Protein AF-F8PCA6-F1 (afdb_monomer)

Structure (mmCIF, N/CA/C/O backbone):
data_AF-F8PCA6-F1
#
_entry.id   AF-F8PCA6-F1
#
loop_
_atom_site.group_PDB
_atom_site.id
_atom_site.type_symbol
_atom_site.label_atom_id
_atom_site.label_alt_id
_atom_site.label_comp_id
_atom_site.label_asym_id
_atom_site.label_entity_id
_atom_site.label_seq_id
_atom_site.pdbx_PDB_ins_code
_atom_site.Cartn_x
_atom_site.Cartn_y
_atom_site.Cartn_z
_atom_site.occupancy
_atom_site.B_iso_or_equiv
_atom_site.auth_seq_id
_atom_site.auth_comp_id
_atom_site.auth_asym_id
_atom_site.auth_atom_id
_atom_site.pdbx_PDB_model_num
ATOM 1 N N . MET A 1 1 ? -12.185 7.035 -1.398 1.00 88.00 1 MET A N 1
ATOM 2 C CA . MET A 1 1 ? -10.736 6.868 -1.129 1.00 88.00 1 MET A CA 1
ATOM 3 C C . MET A 1 1 ? -9.901 6.784 -2.403 1.00 88.00 1 MET A C 1
ATOM 5 O O . MET A 1 1 ? -8.888 7.464 -2.483 1.00 88.00 1 MET A O 1
ATOM 9 N N . GLN A 1 2 ? -10.349 6.044 -3.424 1.00 91.75 2 GLN A N 1
ATOM 10 C CA . GLN A 1 2 ? -9.664 5.919 -4.720 1.00 91.75 2 GLN A CA 1
ATOM 11 C C . GLN A 1 2 ? -9.211 7.256 -5.337 1.00 91.75 2 GLN A C 1
ATOM 13 O O . GLN A 1 2 ? -8.030 7.417 -5.624 1.00 91.75 2 GLN A O 1
ATOM 18 N N . ALA A 1 3 ? -10.101 8.248 -5.471 1.00 94.50 3 ALA A N 1
ATOM 19 C CA . ALA A 1 3 ? -9.734 9.559 -6.023 1.00 94.50 3 ALA A CA 1
ATOM 20 C C . ALA A 1 3 ? -8.623 10.265 -5.217 1.00 94.50 3 ALA A C 1
ATOM 22 O O . ALA A 1 3 ? -7.737 10.885 -5.792 1.00 94.50 3 ALA A O 1
ATOM 23 N N . TRP A 1 4 ? -8.621 10.122 -3.888 1.00 93.62 4 TRP A N 1
ATOM 24 C CA . TRP A 1 4 ? -7.567 10.667 -3.029 1.00 93.62 4 TRP A CA 1
ATOM 25 C C . TRP A 1 4 ? -6.233 9.922 -3.209 1.00 93.62 4 TRP A C 1
ATOM 27 O O . TRP A 1 4 ? -5.187 10.550 -3.315 1.00 93.62 4 TRP A O 1
ATOM 37 N N . LEU A 1 5 ? -6.250 8.593 -3.347 1.00 93.94 5 LEU A N 1
ATOM 38 C CA . LEU A 1 5 ? -5.046 7.814 -3.670 1.00 93.94 5 LEU A CA 1
ATOM 39 C C . LEU A 1 5 ? -4.480 8.161 -5.055 1.00 93.94 5 LEU A C 1
ATOM 41 O O . LEU A 1 5 ? -3.262 8.140 -5.246 1.00 93.94 5 LEU A O 1
ATOM 45 N N . MET A 1 6 ? -5.344 8.513 -6.013 1.00 94.25 6 MET A N 1
ATOM 46 C CA . MET A 1 6 ? -4.924 9.008 -7.326 1.00 94.25 6 MET A CA 1
ATOM 47 C C . MET A 1 6 ? -4.191 10.350 -7.213 1.00 94.25 6 MET A C 1
ATOM 49 O O . MET A 1 6 ? -3.131 10.489 -7.816 1.00 94.25 6 MET A O 1
ATOM 53 N N . THR A 1 7 ? -4.667 11.301 -6.393 1.00 94.50 7 THR A N 1
ATOM 54 C CA . THR A 1 7 ? -3.950 12.580 -6.190 1.00 94.50 7 THR A CA 1
ATOM 55 C C . THR A 1 7 ? -2.602 12.407 -5.490 1.00 94.50 7 THR A C 1
ATOM 57 O O . THR A 1 7 ? -1.717 13.245 -5.645 1.00 94.50 7 THR A O 1
ATOM 60 N N . LYS A 1 8 ? -2.418 11.312 -4.742 1.00 91.50 8 LYS A N 1
ATOM 61 C CA . LYS A 1 8 ? -1.148 10.942 -4.102 1.00 91.50 8 L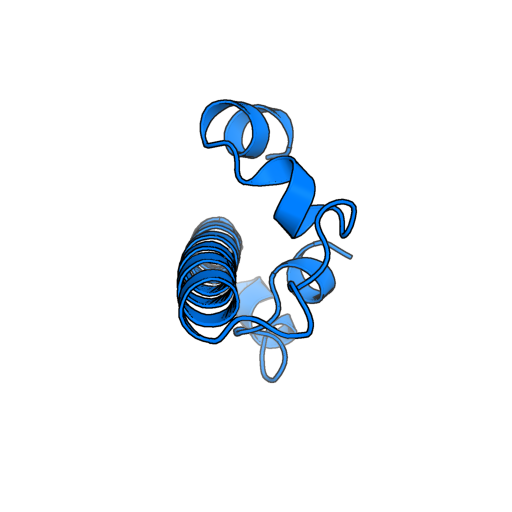YS A CA 1
ATOM 62 C C . LYS A 1 8 ? -0.237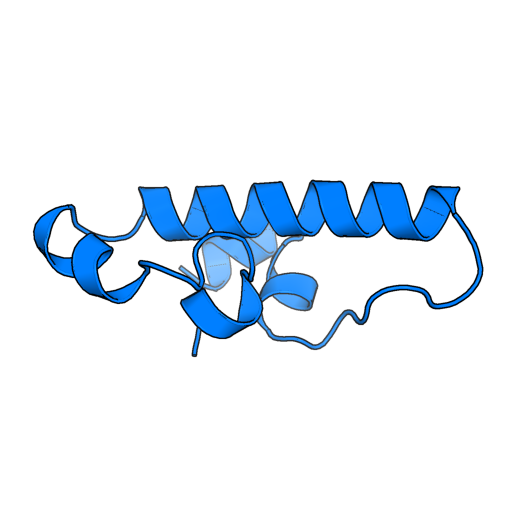 10.067 -4.969 1.00 91.50 8 LYS A C 1
ATOM 64 O O . LYS A 1 8 ? 0.869 9.761 -4.539 1.00 91.50 8 LYS A O 1
ATOM 69 N N . GLY A 1 9 ? -0.675 9.644 -6.158 1.00 93.25 9 GLY A N 1
ATOM 70 C CA . GLY A 1 9 ? 0.093 8.724 -7.008 1.00 93.25 9 GLY A CA 1
ATOM 71 C C . GLY A 1 9 ? 0.262 7.316 -6.416 1.00 93.25 9 GLY A C 1
ATOM 72 O O . GLY A 1 9 ? 1.168 6.581 -6.808 1.00 93.25 9 GLY A O 1
ATOM 73 N N . LEU A 1 10 ? -0.594 6.930 -5.467 1.00 94.81 10 LEU A N 1
ATOM 74 C CA . LEU A 1 10 ? -0.561 5.622 -4.799 1.00 94.81 10 LEU A CA 1
ATOM 75 C C . LEU A 1 10 ? -1.534 4.623 -5.432 1.00 94.81 10 LEU A C 1
ATOM 77 O O . LEU A 1 10 ? -1.408 3.424 -5.220 1.00 94.81 10 LEU A O 1
ATOM 81 N N . TRP A 1 11 ? -2.488 5.102 -6.239 1.00 95.12 11 TRP A N 1
ATOM 82 C CA . TRP A 1 11 ? -3.556 4.264 -6.788 1.00 95.12 11 TRP A CA 1
ATOM 83 C C . TRP A 1 11 ? -3.053 3.050 -7.575 1.00 95.12 11 TRP A C 1
ATOM 85 O O . TRP A 1 11 ? -3.575 1.956 -7.397 1.00 95.12 11 TRP A O 1
ATOM 95 N N . ARG A 1 12 ? -2.038 3.216 -8.432 1.00 94.56 12 ARG A N 1
ATOM 96 C CA . ARG A 1 12 ? -1.511 2.099 -9.235 1.00 94.56 12 ARG A CA 1
ATOM 97 C C . ARG A 1 12 ? -0.916 0.993 -8.364 1.00 94.56 12 ARG A C 1
ATOM 99 O O . ARG A 1 12 ? -1.070 -0.170 -8.703 1.00 94.56 12 ARG A O 1
ATOM 106 N N . LEU A 1 13 ? -0.301 1.364 -7.245 1.00 95.50 13 LEU A N 1
ATOM 107 C CA . LEU A 1 13 ? 0.243 0.422 -6.275 1.00 95.50 13 LEU A CA 1
ATOM 108 C C . LEU A 1 13 ? -0.889 -0.292 -5.532 1.00 95.50 13 LEU A C 1
ATOM 110 O O . LEU A 1 13 ? -0.962 -1.511 -5.570 1.00 95.50 13 LEU A O 1
ATOM 114 N N . VAL A 1 14 ? -1.818 0.465 -4.943 1.00 95.12 14 VAL A N 1
ATOM 115 C CA . VAL A 1 14 ? -2.937 -0.080 -4.150 1.00 95.12 14 VAL A CA 1
ATOM 116 C C . VAL A 1 14 ? -3.866 -0.975 -4.980 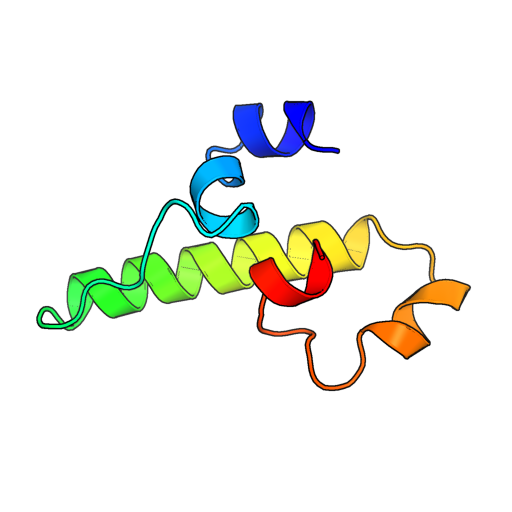1.00 95.12 14 VAL A C 1
ATOM 118 O O . VAL A 1 14 ? -4.354 -1.982 -4.493 1.00 95.12 14 VAL A O 1
ATOM 121 N N . SER A 1 15 ? -4.085 -0.641 -6.254 1.00 95.25 15 SER A N 1
ATOM 122 C CA . SER A 1 15 ? -4.892 -1.459 -7.175 1.00 95.25 15 SER A CA 1
ATOM 123 C C . SER A 1 15 ? -4.165 -2.693 -7.727 1.00 95.25 15 SER A C 1
ATOM 125 O O . SER A 1 15 ? -4.726 -3.397 -8.564 1.00 95.25 15 SER A O 1
ATOM 127 N N . GLY A 1 16 ? -2.904 -2.925 -7.345 1.00 94.19 16 GLY A N 1
ATOM 128 C CA . GLY A 1 16 ? -2.080 -4.028 -7.851 1.00 94.19 16 GLY A CA 1
ATOM 129 C C . GLY A 1 16 ? -1.609 -3.872 -9.305 1.00 94.19 16 GLY A C 1
ATOM 130 O O . GLY A 1 16 ? -0.970 -4.773 -9.852 1.00 94.19 16 GLY A O 1
ATOM 131 N N . ALA A 1 17 ? -1.891 -2.737 -9.954 1.00 94.31 17 ALA A N 1
ATOM 132 C CA . ALA A 1 17 ? -1.457 -2.463 -11.324 1.00 94.31 17 ALA A CA 1
ATOM 133 C C . ALA A 1 17 ? 0.065 -2.230 -11.429 1.00 94.31 17 ALA A C 1
ATOM 135 O O . ALA A 1 17 ? 0.673 -2.535 -12.454 1.00 94.31 17 ALA A O 1
ATOM 136 N N . GLU A 1 18 ? 0.682 -1.681 -10.382 1.00 93.81 18 GLU A N 1
ATOM 137 C CA . GLU A 1 18 ? 2.127 -1.475 -10.260 1.00 93.81 18 GLU A CA 1
ATOM 138 C C . GLU A 1 18 ? 2.760 -2.632 -9.475 1.00 93.81 18 GLU A C 1
ATOM 140 O O . GLU A 1 18 ? 2.604 -2.724 -8.259 1.00 93.81 18 GLU A O 1
ATOM 145 N N . LYS A 1 19 ? 3.493 -3.507 -10.172 1.00 92.19 19 LYS A N 1
ATOM 146 C CA . LYS A 1 19 ? 4.181 -4.656 -9.565 1.00 92.19 19 LYS A CA 1
ATOM 147 C C . LYS A 1 19 ? 5.560 -4.274 -9.033 1.00 92.19 19 LYS A C 1
ATOM 149 O O . LYS A 1 19 ? 6.212 -3.397 -9.599 1.00 92.19 19 LYS A O 1
ATOM 154 N N . CYS A 1 20 ? 6.011 -4.986 -8.001 1.00 91.44 20 CYS A N 1
ATOM 155 C CA . CYS A 1 20 ? 7.371 -4.857 -7.488 1.00 91.44 20 CYS A CA 1
ATOM 156 C C . CYS A 1 20 ? 8.399 -5.143 -8.608 1.00 91.44 20 CYS A C 1
ATOM 158 O O . CYS A 1 20 ? 8.263 -6.151 -9.316 1.00 91.44 20 CYS A O 1
ATOM 160 N N . PRO A 1 21 ? 9.395 -4.263 -8.820 1.00 89.81 21 PRO A N 1
ATOM 161 C CA . PRO A 1 21 ? 10.462 -4.499 -9.788 1.00 89.81 21 PRO A CA 1
ATOM 162 C C . PRO A 1 21 ? 11.340 -5.671 -9.324 1.00 89.81 21 PRO A C 1
ATOM 164 O O . PRO A 1 21 ? 11.803 -5.689 -8.200 1.00 89.81 21 PRO A O 1
ATOM 167 N N . GLY A 1 22 ? 11.576 -6.681 -10.164 1.00 87.69 22 GLY A N 1
ATOM 168 C CA . GLY A 1 22 ? 12.145 -7.958 -9.695 1.00 87.69 22 GLY A CA 1
ATOM 169 C C . GLY A 1 22 ? 13.674 -8.050 -9.584 1.00 87.69 22 GLY A C 1
ATOM 170 O O . GL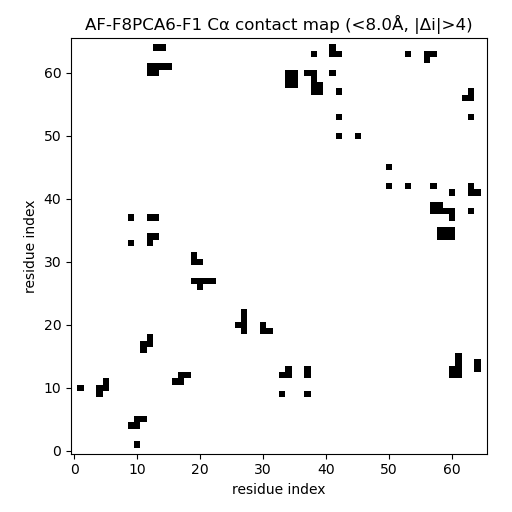Y A 1 22 ? 14.169 -9.084 -9.146 1.00 87.69 22 GLY A O 1
ATOM 171 N N . THR A 1 23 ? 14.438 -7.050 -10.038 1.00 87.88 23 THR A N 1
ATOM 172 C CA . THR A 1 23 ? 15.883 -7.232 -10.311 1.00 87.88 23 THR A CA 1
ATOM 173 C C . THR A 1 23 ? 16.808 -6.129 -9.805 1.00 87.88 23 THR A C 1
ATOM 175 O O . THR A 1 23 ? 18.007 -6.364 -9.695 1.00 87.88 23 THR A O 1
ATOM 178 N N . GLU A 1 24 ? 16.300 -4.932 -9.517 1.00 94.19 24 GLU A N 1
ATOM 179 C CA . GLU A 1 24 ? 17.121 -3.779 -9.135 1.00 94.19 24 GLU A CA 1
ATOM 180 C C . GLU A 1 24 ? 16.816 -3.380 -7.691 1.00 94.19 24 GLU A C 1
ATOM 182 O O . GLU A 1 24 ? 15.711 -2.934 -7.394 1.00 94.19 24 GLU A O 1
ATOM 187 N N . ALA A 1 25 ? 17.797 -3.539 -6.798 1.00 92.88 25 ALA A N 1
ATOM 188 C CA . ALA A 1 25 ? 17.616 -3.335 -5.359 1.00 92.88 25 ALA A CA 1
ATOM 189 C C . ALA A 1 25 ? 17.110 -1.924 -5.011 1.00 92.88 25 ALA A C 1
ATOM 191 O O . ALA A 1 25 ? 16.192 -1.784 -4.213 1.00 92.88 25 ALA A O 1
ATOM 192 N N . GLU A 1 26 ? 17.640 -0.883 -5.661 1.00 94.75 26 GLU A N 1
ATOM 193 C CA . GLU A 1 26 ? 17.193 0.499 -5.435 1.00 94.75 26 GLU A CA 1
ATOM 194 C C . GLU A 1 26 ? 15.747 0.722 -5.913 1.00 94.75 26 GLU A C 1
ATOM 196 O O . GLU A 1 26 ? 14.977 1.464 -5.298 1.00 94.75 26 GLU A O 1
ATOM 201 N N . ALA A 1 27 ? 15.350 0.075 -7.012 1.00 93.44 27 ALA A N 1
ATOM 202 C CA . ALA A 1 27 ? 13.981 0.144 -7.505 1.00 93.44 27 ALA A CA 1
ATOM 203 C C . ALA A 1 27 ? 13.015 -0.611 -6.578 1.00 93.44 27 ALA A C 1
ATOM 205 O O . ALA A 1 27 ? 11.902 -0.130 -6.355 1.00 93.44 27 ALA A O 1
ATOM 206 N N . ILE A 1 28 ? 13.447 -1.751 -6.024 1.00 94.50 28 ILE A N 1
ATOM 207 C CA . ILE A 1 28 ? 12.703 -2.528 -5.023 1.00 94.50 28 ILE A CA 1
ATOM 208 C C . ILE A 1 28 ? 12.481 -1.676 -3.780 1.00 94.50 28 ILE A C 1
ATOM 210 O O . ILE A 1 28 ? 11.335 -1.437 -3.423 1.00 94.50 28 ILE A O 1
ATOM 214 N N . GLU A 1 29 ? 13.542 -1.121 -3.196 1.00 95.56 29 GLU A N 1
ATOM 215 C CA . GLU A 1 29 ? 13.459 -0.309 -1.978 1.00 95.56 29 GLU A CA 1
ATOM 216 C C . GLU A 1 29 ? 12.536 0.909 -2.170 1.00 95.56 29 GLU A C 1
ATOM 218 O O . GLU A 1 29 ? 11.685 1.213 -1.332 1.00 95.56 29 GLU A O 1
ATOM 223 N N . LYS A 1 30 ? 12.630 1.594 -3.320 1.00 94.44 30 LYS A N 1
ATOM 224 C CA . LYS A 1 30 ? 11.723 2.706 -3.657 1.00 94.44 30 LYS A CA 1
ATOM 225 C C . LYS A 1 30 ? 10.268 2.259 -3.785 1.00 94.44 30 LYS A C 1
ATOM 227 O O . LYS A 1 30 ? 9.367 3.029 -3.434 1.00 94.44 30 LYS A O 1
ATOM 232 N N . TRP A 1 31 ? 10.028 1.072 -4.337 1.00 95.12 31 TRP A N 1
ATOM 233 C CA . TRP A 1 31 ? 8.689 0.505 -4.463 1.00 95.12 31 TRP A CA 1
ATOM 234 C C . TRP A 1 31 ? 8.138 0.092 -3.093 1.00 95.12 31 TRP A C 1
ATOM 236 O O . TRP A 1 31 ? 7.028 0.499 -2.755 1.00 95.12 31 TRP A O 1
ATOM 246 N N . GLU A 1 32 ? 8.929 -0.597 -2.270 1.00 94.56 32 GLU A N 1
ATOM 247 C CA . GLU A 1 32 ? 8.580 -1.018 -0.907 1.00 94.56 32 GLU A CA 1
ATOM 248 C C . GLU A 1 32 ? 8.246 0.187 -0.023 1.00 94.56 32 GLU A C 1
ATOM 250 O O . GLU A 1 32 ? 7.169 0.239 0.567 1.00 94.56 32 GLU A O 1
ATOM 255 N N . LEU A 1 33 ? 9.065 1.243 -0.044 1.00 94.94 33 LEU A N 1
ATOM 256 C CA . LEU A 1 33 ? 8.788 2.477 0.700 1.00 94.94 33 LEU A CA 1
ATOM 257 C C . LEU A 1 33 ? 7.468 3.141 0.269 1.00 94.94 33 LEU A C 1
ATOM 259 O O . LEU A 1 33 ? 6.780 3.788 1.067 1.00 94.94 33 LEU A O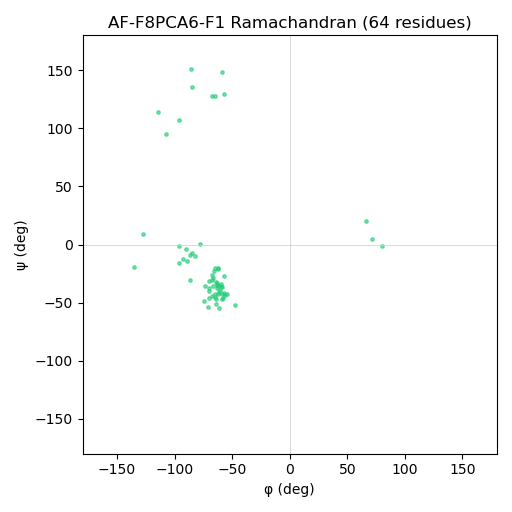 1
ATOM 263 N N . ARG A 1 34 ? 7.103 3.044 -1.015 1.00 95.25 34 ARG A N 1
ATOM 264 C CA . ARG A 1 34 ? 5.800 3.526 -1.502 1.00 95.25 34 ARG A CA 1
ATOM 265 C C . ARG A 1 34 ? 4.665 2.598 -1.075 1.00 95.25 34 ARG A C 1
ATOM 267 O O . ARG A 1 34 ? 3.586 3.114 -0.778 1.00 95.25 34 ARG A O 1
ATOM 274 N N . ALA A 1 35 ? 4.898 1.290 -1.024 1.00 95.19 35 ALA A N 1
A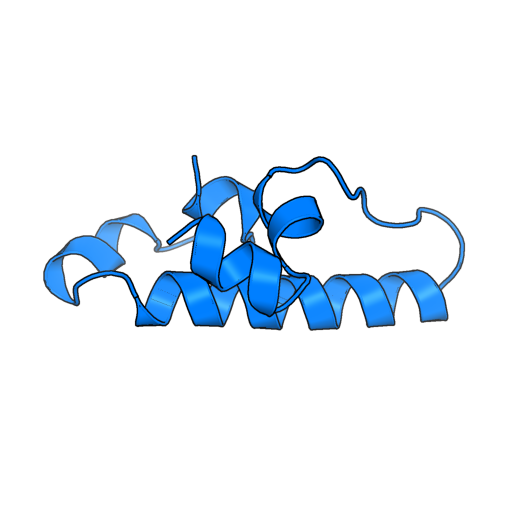TOM 275 C CA . ALA A 1 35 ? 3.933 0.309 -0.550 1.00 95.19 35 ALA A CA 1
ATOM 276 C C . ALA A 1 35 ? 3.612 0.523 0.935 1.00 95.19 35 ALA A C 1
ATOM 278 O O . ALA A 1 35 ? 2.441 0.672 1.280 1.00 95.19 35 ALA A O 1
ATOM 279 N N . GLU A 1 36 ? 4.624 0.709 1.785 1.00 95.00 36 GLU A N 1
ATOM 280 C CA . GLU A 1 36 ? 4.455 1.034 3.208 1.00 95.00 36 GLU A CA 1
ATOM 281 C C . GLU A 1 36 ? 3.642 2.320 3.414 1.00 95.00 36 GLU A C 1
ATOM 283 O O . GLU A 1 36 ? 2.696 2.367 4.204 1.00 95.00 36 GLU A O 1
ATOM 288 N N . LYS A 1 37 ? 3.959 3.380 2.656 1.00 94.12 37 LYS A N 1
ATOM 289 C CA . LYS A 1 37 ? 3.200 4.643 2.694 1.00 94.12 37 LYS A CA 1
ATOM 290 C C . LYS A 1 37 ? 1.740 4.446 2.297 1.00 94.12 37 LYS A C 1
ATOM 292 O O . LYS A 1 37 ? 0.861 5.079 2.883 1.00 94.12 37 LYS A O 1
ATOM 297 N N . ALA A 1 38 ? 1.478 3.606 1.298 1.00 95.44 38 ALA A N 1
ATOM 298 C CA . ALA A 1 38 ? 0.123 3.282 0.878 1.00 95.44 38 ALA A CA 1
ATOM 299 C C . ALA A 1 38 ? -0.627 2.490 1.955 1.00 95.44 38 ALA A C 1
ATOM 301 O O . ALA A 1 38 ? -1.761 2.842 2.276 1.00 95.44 38 ALA A O 1
ATOM 302 N N . ALA A 1 39 ? 0.017 1.494 2.562 1.00 95.00 39 ALA A N 1
ATOM 303 C CA . ALA A 1 39 ? -0.588 0.648 3.581 1.00 95.00 39 ALA A CA 1
ATOM 304 C C . ALA A 1 39 ? -0.932 1.457 4.840 1.00 95.00 39 ALA A C 1
ATOM 306 O O . ALA A 1 39 ? -2.068 1.431 5.317 1.00 95.00 39 ALA A O 1
ATOM 307 N N . GLY A 1 40 ? -0.010 2.311 5.297 1.00 93.69 40 GLY A N 1
ATOM 308 C CA . GLY A 1 40 ? -0.256 3.242 6.398 1.00 93.69 40 GLY A CA 1
ATOM 309 C C . GLY A 1 40 ? -1.374 4.244 6.095 1.00 93.69 40 GLY A C 1
ATOM 310 O O . GLY A 1 40 ? -2.221 4.514 6.950 1.00 93.69 40 GLY A O 1
ATOM 311 N N . ALA A 1 41 ? -1.433 4.773 4.868 1.00 93.12 41 ALA A N 1
ATOM 312 C CA . ALA 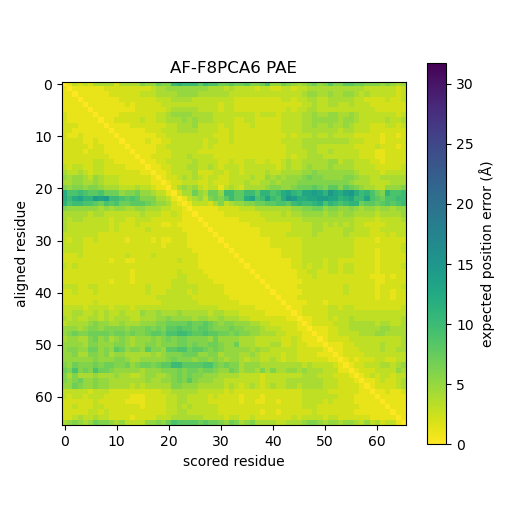A 1 41 ? -2.512 5.663 4.450 1.00 93.12 41 ALA A CA 1
ATOM 313 C C . ALA A 1 41 ? -3.882 4.969 4.489 1.00 93.12 41 ALA A C 1
ATOM 315 O O . ALA A 1 41 ? -4.848 5.568 4.965 1.00 93.12 41 ALA A O 1
ATOM 316 N N . LEU A 1 42 ? -3.969 3.721 4.027 1.00 93.50 42 LEU A N 1
ATOM 317 C CA . LEU A 1 42 ? -5.193 2.926 4.097 1.00 93.50 42 LEU A CA 1
ATOM 318 C C . LEU A 1 42 ? -5.585 2.651 5.552 1.00 93.50 42 LEU A C 1
ATOM 320 O O . LEU A 1 42 ? -6.693 2.995 5.956 1.00 93.50 42 LEU A O 1
ATOM 324 N N . TYR A 1 43 ? -4.656 2.153 6.369 1.00 92.69 43 TYR A N 1
ATOM 325 C CA . TYR A 1 43 ? -4.881 1.862 7.787 1.00 92.69 43 TYR A CA 1
ATOM 326 C C . TYR A 1 43 ? -5.407 3.074 8.573 1.00 92.69 43 TYR A C 1
ATOM 328 O O . TYR A 1 43 ? -6.332 2.964 9.381 1.00 92.69 43 TYR A O 1
ATOM 336 N N . LEU A 1 44 ? -4.853 4.265 8.322 1.00 91.44 44 LEU A N 1
ATOM 337 C CA . LEU A 1 44 ? -5.298 5.502 8.970 1.00 91.44 44 LEU A CA 1
ATOM 338 C C . LEU A 1 44 ? -6.711 5.924 8.560 1.00 91.44 44 LEU A C 1
ATOM 340 O O . LEU A 1 44 ? -7.401 6.549 9.365 1.00 91.44 44 LEU A O 1
ATOM 344 N N . ASN A 1 45 ? -7.139 5.581 7.346 1.00 90.50 45 ASN A N 1
ATOM 345 C CA . ASN A 1 45 ? -8.480 5.874 6.851 1.00 90.50 45 ASN A CA 1
ATOM 346 C C . ASN A 1 45 ? -9.521 4.803 7.232 1.00 90.50 45 ASN A C 1
ATOM 348 O O . ASN A 1 45 ? -10.716 5.035 7.043 1.00 90.50 45 ASN A O 1
ATOM 352 N N . VAL A 1 46 ? -9.097 3.663 7.785 1.00 90.31 46 VAL A N 1
ATOM 353 C CA . VAL A 1 46 ? -9.990 2.647 8.355 1.00 90.31 46 VAL A CA 1
ATOM 354 C C . VAL A 1 46 ? -10.333 3.004 9.805 1.00 90.31 46 VAL A C 1
ATOM 356 O O . VAL A 1 46 ? -9.470 3.408 10.600 1.00 90.31 46 VAL A O 1
ATOM 359 N N . THR A 1 47 ? -11.619 2.864 10.143 1.00 90.44 47 THR A N 1
ATOM 360 C CA . THR A 1 47 ? -12.144 3.099 11.497 1.00 90.44 47 THR A CA 1
ATOM 361 C C . THR A 1 47 ? -11.461 2.181 12.507 1.00 90.44 47 THR A C 1
ATOM 363 O O . THR A 1 47 ? -11.042 1.074 12.170 1.00 90.44 47 THR A O 1
ATOM 366 N N . LYS A 1 48 ? -11.302 2.633 13.757 1.00 89.12 48 LYS A N 1
ATOM 367 C CA . LYS A 1 48 ? -10.514 1.885 14.753 1.00 89.12 48 LYS A CA 1
ATOM 368 C C . LYS A 1 48 ? -11.079 0.488 14.999 1.00 89.12 48 LYS A C 1
ATOM 370 O O . LYS A 1 48 ? -10.315 -0.454 15.170 1.00 89.12 48 LYS A O 1
ATOM 375 N N . GLU A 1 49 ? -12.396 0.369 14.955 1.00 92.12 49 GLU A N 1
ATOM 376 C CA . GLU A 1 49 ? -13.162 -0.850 15.174 1.00 92.12 49 GLU A CA 1
ATOM 377 C C . GLU A 1 49 ? -12.927 -1.880 14.061 1.00 92.12 49 GLU A C 1
ATOM 379 O O . GLU A 1 49 ? -12.950 -3.076 14.323 1.00 92.12 49 GLU A O 1
ATOM 384 N N . GLN A 1 50 ? -12.645 -1.430 12.834 1.00 87.12 50 GLN A N 1
ATOM 385 C CA . GLN A 1 50 ? -12.402 -2.300 11.680 1.00 87.12 50 GLN A CA 1
ATOM 386 C C . GLN A 1 50 ? -10.931 -2.695 11.506 1.00 87.12 50 GLN A C 1
ATOM 388 O O . GLN A 1 50 ? -10.638 -3.639 10.777 1.00 87.12 50 GLN A O 1
ATOM 393 N N . ARG A 1 51 ? -9.994 -2.026 12.192 1.00 90.38 51 ARG A N 1
ATOM 394 C CA . ARG A 1 51 ? -8.551 -2.327 12.096 1.00 90.38 51 ARG A CA 1
ATOM 395 C C . ARG A 1 51 ? -8.189 -3.735 12.556 1.00 90.38 51 ARG A C 1
ATOM 397 O O . ARG A 1 51 ? -7.161 -4.243 12.131 1.00 90.38 51 ARG A O 1
ATOM 404 N N . ILE A 1 52 ? -9.043 -4.376 13.355 1.00 90.06 52 ILE A N 1
ATOM 405 C CA . ILE A 1 52 ? -8.889 -5.787 13.735 1.00 90.06 52 ILE A CA 1
ATOM 406 C C . ILE A 1 52 ? -8.835 -6.722 12.517 1.00 90.06 52 ILE A C 1
ATOM 408 O O . ILE A 1 52 ? -8.225 -7.779 12.591 1.00 90.06 52 ILE A O 1
ATOM 412 N N . HIS A 1 53 ? -9.448 -6.334 11.393 1.00 87.31 53 HIS A N 1
ATOM 413 C CA . HIS A 1 53 ? -9.438 -7.113 10.153 1.00 87.31 53 HIS A CA 1
ATOM 414 C C . HIS A 1 53 ? -8.167 -6.906 9.323 1.00 87.31 53 HIS A C 1
ATOM 416 O O . HIS A 1 53 ? -7.962 -7.618 8.348 1.00 87.31 53 HIS A O 1
ATOM 422 N N . LEU A 1 54 ? -7.331 -5.933 9.695 1.00 89.75 54 LEU A N 1
ATOM 423 C CA . LEU A 1 54 ? -6.076 -5.624 9.010 1.00 89.75 54 LEU A CA 1
ATOM 424 C C . LEU A 1 54 ? -4.868 -6.295 9.680 1.00 89.75 54 LEU A C 1
ATOM 426 O O . LEU A 1 54 ? -3.737 -6.128 9.221 1.00 89.75 54 LEU A O 1
ATOM 430 N N . ASP A 1 55 ? -5.093 -7.029 10.772 1.00 86.31 55 ASP A N 1
ATOM 431 C CA . ASP A 1 55 ? -4.032 -7.743 11.469 1.00 86.31 55 ASP A CA 1
ATOM 432 C C . ASP A 1 55 ? -3.453 -8.842 10.564 1.00 86.31 55 ASP A C 1
ATOM 434 O O . ASP A 1 55 ? -4.184 -9.631 9.966 1.00 86.31 55 ASP A O 1
ATOM 438 N N . GLY A 1 56 ? -2.129 -8.850 10.406 1.00 87.56 56 GLY A N 1
ATOM 439 C CA . GLY A 1 56 ? -1.424 -9.750 9.485 1.00 87.56 56 GLY A CA 1
ATOM 440 C C . GLY A 1 56 ? -1.417 -9.348 8.000 1.00 87.56 56 GLY A C 1
ATOM 441 O O . GLY A 1 56 ? -0.796 -10.057 7.210 1.00 87.56 56 GLY A O 1
ATOM 442 N N . ILE A 1 57 ? -2.057 -8.237 7.610 1.00 91.94 57 ILE A N 1
ATOM 443 C CA . ILE A 1 57 ? -1.977 -7.673 6.241 1.00 91.94 57 ILE A CA 1
ATOM 444 C C . ILE A 1 57 ? -1.583 -6.190 6.219 1.00 91.94 57 ILE A C 1
ATOM 446 O O . ILE A 1 57 ? -1.668 -5.539 5.183 1.00 91.94 57 ILE A O 1
ATOM 450 N N . ILE A 1 58 ? -1.181 -5.634 7.365 1.00 90.31 58 ILE A N 1
ATOM 451 C CA . ILE A 1 58 ? -0.926 -4.196 7.548 1.00 90.31 58 ILE A CA 1
ATOM 452 C C . ILE A 1 58 ? 0.204 -3.640 6.667 1.00 90.31 58 ILE A C 1
ATOM 454 O O . ILE A 1 58 ? 0.280 -2.432 6.457 1.00 90.31 58 ILE A O 1
ATOM 458 N N . ASP A 1 59 ? 1.084 -4.502 6.177 1.00 89.12 59 ASP A N 1
ATOM 459 C CA . ASP A 1 59 ? 2.213 -4.205 5.300 1.00 89.12 59 ASP A CA 1
ATOM 460 C C . ASP A 1 59 ? 1.875 -4.352 3.808 1.00 89.12 59 ASP A C 1
ATOM 462 O O . ASP A 1 59 ? 2.625 -3.869 2.960 1.00 89.12 59 ASP A O 1
ATOM 466 N N . ASP A 1 60 ? 0.732 -4.956 3.472 1.00 92.50 60 ASP A N 1
ATOM 467 C CA . ASP A 1 60 ? 0.308 -5.218 2.100 1.00 92.50 60 ASP A CA 1
ATOM 468 C C . ASP A 1 60 ? -0.853 -4.288 1.694 1.00 92.50 60 ASP A C 1
ATOM 470 O O . ASP A 1 60 ? -2.029 -4.579 1.940 1.00 92.50 60 ASP A O 1
ATOM 474 N N . PRO A 1 61 ? -0.563 -3.152 1.034 1.00 94.12 61 PRO A N 1
ATOM 475 C CA . PRO A 1 61 ? -1.589 -2.187 0.651 1.00 94.12 61 PRO A CA 1
ATOM 476 C C . PRO A 1 61 ? -2.589 -2.723 -0.376 1.00 94.12 61 PRO A C 1
ATOM 478 O O . PRO A 1 61 ? -3.666 -2.144 -0.504 1.00 94.12 61 PRO A O 1
ATOM 481 N N . VAL A 1 62 ? -2.243 -3.777 -1.123 1.00 95.06 62 VAL A N 1
ATOM 482 C CA . VAL A 1 62 ? -3.161 -4.398 -2.084 1.00 95.06 62 VAL A CA 1
ATOM 483 C C . VAL A 1 62 ? -4.195 -5.209 -1.316 1.00 95.06 62 VAL A C 1
ATOM 485 O O . VAL A 1 62 ? -5.389 -4.994 -1.502 1.00 95.06 62 VAL A O 1
ATOM 488 N N . LYS A 1 63 ? -3.755 -6.042 -0.367 1.00 93.31 63 LYS A N 1
ATOM 489 C CA . LYS A 1 63 ? -4.664 -6.824 0.488 1.00 93.31 63 LYS A CA 1
ATOM 490 C C . LYS A 1 63 ? -5.552 -5.968 1.382 1.00 93.31 63 LYS A C 1
ATOM 492 O O . LYS A 1 63 ? -6.67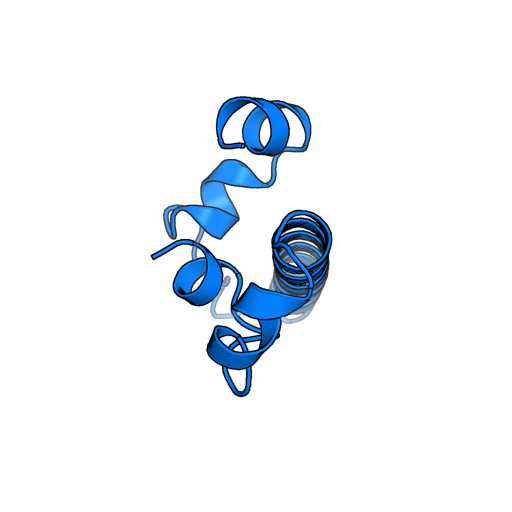1 -6.366 1.657 1.00 93.31 63 LYS A O 1
ATOM 497 N N . ILE A 1 64 ? -5.076 -4.813 1.854 1.00 93.38 64 ILE A N 1
ATOM 498 C CA . ILE A 1 64 ? -5.911 -3.891 2.649 1.00 93.38 64 ILE A CA 1
ATOM 499 C C . ILE A 1 64 ? -7.040 -3.281 1.796 1.00 93.38 64 ILE A C 1
ATOM 501 O O . ILE A 1 64 ? -8.056 -2.844 2.338 1.00 93.38 64 ILE A O 1
ATOM 505 N N . TRP A 1 65 ? -6.844 -3.175 0.479 1.00 92.69 65 TRP A N 1
ATOM 506 C CA . TRP A 1 65 ? -7.814 -2.573 -0.435 1.00 92.69 65 TRP A CA 1
ATOM 507 C C . TRP A 1 65 ? -8.872 -3.552 -0.956 1.00 92.69 65 TRP A C 1
ATOM 509 O O . TRP A 1 65 ? -9.981 -3.108 -1.265 1.00 92.69 65 TRP A O 1
ATOM 519 N N . GLU A 1 66 ? -8.518 -4.831 -1.092 1.00 88.19 66 GLU A N 1
ATOM 520 C CA . GLU A 1 66 ? -9.430 -5.926 -1.467 1.00 88.19 66 GLU A CA 1
ATOM 521 C C . GLU A 1 66 ? -10.533 -6.164 -0.422 1.00 88.19 66 GLU A C 1
ATOM 523 O O . GLU A 1 66 ? -11.690 -6.375 -0.861 1.00 88.19 66 GLU A O 1
#

Organism: Serpula lacrymans var. lacrymans (strain S7.9) (NCBI:txid578457)

Secondary structure (DSSP, 8-state):
-HHHHHHTT-HHHHTT-SPPPSS-HHHHHHHHHHHHHHHHHHHHHS-TTTGGGGTTTTT-HHHHH-

Mean predic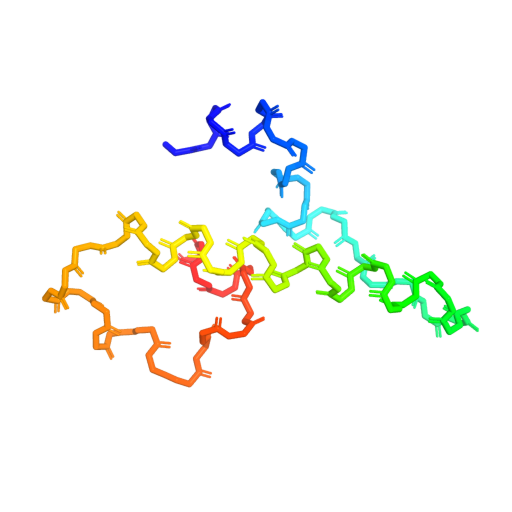ted aligned error: 3.18 Å

pLDDT: mean 92.54, std 2.55, range [86.31, 95.56]

Nearest PDB structures (foldseek):
  7dz9-assembly2_C  TM=5.029E-01  e=5.563E+00  Vibrio caribbeanicus ATCC BAA-2122

Sequence (66 aa):
MQAWLMTKGLWRLVSGAEKCPGTEAEAIEKWELRAEKAAGALYLNVTKEQRIHLDGIIDDPVKIWE

Solvent-accessible surface area (backbone atoms only — not comparable to full-atom values): 3885 Å² total; per-residue (Å²): 108,68,72,61,31,48,77,68,70,40,36,48,47,39,72,57,74,50,70,81,56,90,82,46,68,71,56,31,52,57,46,50,58,50,35,44,54,42,12,50,54,51,57,70,72,46,54,80,85,57,48,73,78,40,68,97,36,60,71,38,27,38,70,71,66,110

Radius of gyration: 12.05 Å; Cα contacts (8 Å, |Δi|>4): 58; chains: 1; bounding box: 31×22×26 Å

Foldseek 3Di:
DLVVCVVVVLNCQLQVVDDQDDPDPVSNVVSQVSLLVLLVVLLVVDDPVCCVVCVPVSSGSNVSND